Protein AF-A0A1B6HIB5-F1 (afdb_monomer_lite)

Sequence (178 aa):
FRPYIEKRAPQTSRRKHVTWFSQLHQKLKEDVLNLHVNYLWSCRYGLFRDETKRLYTEAKNIYKREIKKAKLEANASYINASSNKCKAAWKVVNAARGTSSPSAQHDISPDEFNNYFIDAVAAIQDEIESSVDASLDLLSNHPLPDVIYKWKLVSSENVLSLINSIKKEQCKDIYDIS

Secondary structure (DSSP, 8-state):
-------PPP------------HHHHHHHHHHHHHHHHHHHHHHHTSSHHHHHHHHHHHHHHHHHHHHHHHHHHHHHHHHH-SSHHHHHHHHHHHHHT--------SS-HHHHHHHHHHHHHHHHHHS----S-HHHHHHTS--------PPPPPHHHHHHHHHHS-------TT---

Radius of gyration: 39.5 Å; chains: 1; bounding box: 73×67×102 Å

pLDDT: mean 81.56, std 16.26, range [34.25, 97.62]

Organism: NCBI:txid320908

Foldseek 3Di:
DDDDDPPPDPPPDPDDDQPLDDPVLVVLVVQLVVLVVVLVVCVVVVHCNVVSVVSSVVSVVVSVVSSVVSVVVSLVVQLVPDPHNVVSVVVVVCVVVPPPPPPPPDPADPVNVVVVVVVVVVVVVVVDDDPDPDPVVVVVPDPDPPDPDDDDDQDPVNVVVVVVVDDPDPDQDPVRDD

Structure (mmCIF, N/CA/C/O backbone):
data_AF-A0A1B6HIB5-F1
#
_entry.id   AF-A0A1B6HIB5-F1
#
loop_
_atom_site.group_PDB
_atom_site.id
_atom_site.type_symbol
_atom_site.label_atom_id
_atom_site.label_alt_id
_atom_site.label_comp_id
_atom_site.label_asym_id
_atom_site.label_entity_id
_atom_site.label_seq_id
_atom_site.pdbx_PDB_ins_code
_atom_site.Cartn_x
_atom_site.Cartn_y
_atom_site.Cartn_z
_atom_site.occupancy
_atom_site.B_iso_or_equiv
_atom_site.auth_seq_id
_atom_site.auth_comp_id
_atom_site.auth_asym_id
_atom_site.auth_atom_id
_atom_site.pdbx_PDB_model_num
ATOM 1 N N . PHE A 1 1 ? -50.811 25.285 16.194 1.00 41.72 1 PHE A N 1
ATOM 2 C CA . PHE A 1 1 ? -50.045 25.754 15.023 1.00 41.72 1 PHE A CA 1
ATOM 3 C C . PHE A 1 1 ? -48.549 25.613 15.295 1.00 41.72 1 PHE A C 1
ATOM 5 O O . PHE A 1 1 ? -47.983 26.450 15.983 1.00 41.72 1 PHE A O 1
ATOM 12 N N . ARG A 1 2 ? -47.910 24.528 14.832 1.00 39.16 2 ARG A N 1
ATOM 13 C CA . ARG A 1 2 ? -46.440 24.422 14.771 1.00 39.16 2 ARG A CA 1
ATOM 14 C C . ARG A 1 2 ? -46.032 24.629 13.310 1.00 39.16 2 ARG A C 1
ATOM 16 O O . ARG A 1 2 ? -46.604 23.942 12.466 1.00 39.16 2 ARG A O 1
ATOM 23 N N . PRO A 1 3 ? -45.119 25.557 12.989 1.00 42.66 3 PRO A N 1
ATOM 24 C CA . PRO A 1 3 ? -44.727 25.782 11.609 1.00 42.66 3 PRO A CA 1
ATOM 25 C C . PRO A 1 3 ? -43.893 24.602 11.098 1.00 42.66 3 PRO A C 1
ATOM 27 O O . PRO A 1 3 ? -43.075 24.025 11.817 1.00 42.66 3 PRO A O 1
ATOM 30 N N . TYR A 1 4 ? -44.151 24.239 9.847 1.00 34.25 4 TYR A N 1
ATOM 31 C CA . TYR A 1 4 ? -43.475 23.182 9.109 1.00 34.25 4 TYR A CA 1
ATOM 32 C C . TYR A 1 4 ? -42.030 23.625 8.827 1.00 34.25 4 TYR A C 1
ATOM 34 O O . TYR A 1 4 ? -41.809 24.592 8.102 1.00 34.25 4 TYR A O 1
ATOM 42 N N . ILE A 1 5 ? -41.039 22.961 9.430 1.00 50.00 5 ILE A N 1
ATOM 43 C CA . ILE A 1 5 ? -39.625 23.204 9.114 1.00 50.00 5 ILE A CA 1
ATOM 44 C C . ILE A 1 5 ? -39.286 22.390 7.870 1.00 50.00 5 ILE A C 1
ATOM 46 O O . ILE A 1 5 ? -39.173 21.163 7.912 1.00 50.00 5 ILE A O 1
ATOM 50 N N . GLU A 1 6 ? -39.125 23.094 6.758 1.00 42.44 6 GLU A N 1
ATOM 51 C CA . GLU A 1 6 ? -38.686 22.547 5.483 1.00 42.44 6 GLU A CA 1
ATOM 52 C C . GLU A 1 6 ? -37.246 22.018 5.625 1.00 42.44 6 GLU A C 1
ATOM 54 O O . GLU A 1 6 ? -36.270 22.769 5.710 1.00 42.44 6 GLU A O 1
ATOM 59 N N . LYS A 1 7 ? -37.096 20.691 5.714 1.00 46.09 7 LYS A N 1
ATOM 60 C CA . LYS A 1 7 ? -35.784 20.037 5.728 1.00 46.09 7 LYS A CA 1
ATOM 61 C C . LYS A 1 7 ? -35.168 20.174 4.336 1.00 46.09 7 LYS A C 1
ATOM 63 O O . LYS A 1 7 ? -35.467 19.383 3.446 1.00 46.09 7 LYS A O 1
ATOM 68 N N . ARG A 1 8 ? -34.292 21.166 4.143 1.00 42.06 8 ARG A N 1
ATOM 69 C CA . ARG A 1 8 ? -33.456 21.252 2.936 1.00 42.06 8 ARG A CA 1
ATOM 70 C C . ARG A 1 8 ? -32.643 19.965 2.804 1.00 42.06 8 ARG A C 1
ATOM 72 O O . ARG A 1 8 ? -31.827 19.649 3.670 1.00 42.06 8 ARG A O 1
ATOM 79 N N . ALA A 1 9 ? -32.875 19.233 1.718 1.00 42.06 9 ALA A N 1
ATOM 80 C CA . ALA A 1 9 ? -32.076 18.074 1.357 1.00 42.06 9 ALA A CA 1
ATOM 81 C C . ALA A 1 9 ? -30.596 18.488 1.232 1.00 42.06 9 ALA A C 1
ATOM 83 O O . ALA A 1 9 ? -30.304 19.539 0.648 1.00 42.06 9 ALA A O 1
ATOM 84 N N . PRO A 1 10 ? -29.644 17.704 1.767 1.00 41.69 10 PRO A N 1
ATOM 85 C CA . PRO A 1 10 ? -28.235 18.001 1.586 1.00 41.69 10 PRO A CA 1
ATOM 86 C C . PRO A 1 10 ? -27.901 17.901 0.096 1.00 41.69 10 PRO A C 1
ATOM 88 O O . PRO A 1 10 ? -27.997 16.834 -0.503 1.00 41.69 10 PRO A O 1
ATOM 91 N N . GLN A 1 11 ? -27.499 19.028 -0.493 1.00 40.22 11 GLN A N 1
ATOM 92 C CA . GLN A 1 11 ? -26.919 19.100 -1.830 1.00 40.22 11 GLN A CA 1
ATOM 93 C C . GLN A 1 11 ? -25.697 18.173 -1.881 1.00 40.22 11 GLN A C 1
ATOM 95 O O . GLN A 1 11 ? -24.605 18.518 -1.420 1.00 40.22 11 GLN A O 1
ATOM 100 N N . THR A 1 12 ? -25.870 16.958 -2.401 1.00 38.28 12 THR A N 1
ATOM 101 C CA . THR A 1 12 ? -24.767 16.024 -2.617 1.00 38.28 12 THR A CA 1
ATOM 102 C C . THR A 1 12 ? -23.962 16.508 -3.814 1.00 38.28 12 THR A C 1
ATOM 104 O O . THR A 1 12 ? -24.184 16.093 -4.950 1.00 38.28 12 THR A O 1
ATOM 107 N N . SER A 1 13 ? -23.012 17.406 -3.553 1.00 43.66 13 SER A N 1
ATOM 108 C CA . SER A 1 13 ? -21.925 17.719 -4.477 1.00 43.66 13 SER A CA 1
ATOM 109 C C . SER A 1 13 ? -21.273 16.404 -4.918 1.00 43.66 13 SER A C 1
ATOM 111 O O . SER A 1 13 ? -20.685 15.681 -4.103 1.00 43.66 13 SER A O 1
ATOM 113 N N . ARG A 1 14 ? -21.433 16.054 -6.203 1.00 44.91 14 ARG A N 1
ATOM 114 C CA . ARG A 1 14 ? -20.742 14.919 -6.824 1.00 44.91 14 ARG A CA 1
ATOM 115 C C . ARG A 1 14 ? -19.246 15.159 -6.647 1.00 44.91 14 ARG A C 1
ATOM 117 O O . ARG A 1 14 ? -18.687 16.097 -7.214 1.00 44.91 14 ARG A O 1
ATOM 124 N N . ARG A 1 15 ? -18.606 14.343 -5.806 1.00 50.31 15 ARG A N 1
ATOM 125 C CA . ARG A 1 15 ? -17.180 14.474 -5.493 1.00 50.31 15 ARG A CA 1
ATOM 126 C C . ARG A 1 15 ? -16.388 14.326 -6.787 1.00 50.31 15 ARG A C 1
ATOM 128 O O . ARG A 1 15 ? -16.404 13.258 -7.393 1.00 50.31 15 ARG A O 1
ATOM 135 N N . LYS A 1 16 ? -15.699 15.392 -7.197 1.00 55.19 16 LYS A N 1
ATOM 136 C CA . LYS A 1 16 ? -14.716 15.339 -8.281 1.00 55.19 16 LYS A CA 1
ATOM 137 C C . LYS A 1 16 ? -13.675 14.291 -7.893 1.00 55.19 16 LYS A C 1
ATOM 139 O O . LYS A 1 16 ? -13.028 14.421 -6.854 1.00 55.19 16 LYS A O 1
ATOM 144 N N . HIS A 1 17 ? -13.581 13.220 -8.672 1.00 56.22 17 HIS A N 1
ATOM 145 C CA . HIS A 1 17 ? -12.578 12.189 -8.454 1.00 56.22 17 HIS A CA 1
ATOM 146 C C . HIS A 1 17 ? -11.203 12.832 -8.666 1.00 56.22 17 HIS A C 1
ATOM 148 O O . HIS A 1 17 ? -10.939 13.371 -9.738 1.00 56.22 17 HIS A O 1
ATOM 154 N N . VAL A 1 18 ? -10.351 12.845 -7.639 1.00 61.81 18 VAL A N 1
ATOM 155 C CA . VAL A 1 18 ? -9.007 13.427 -7.745 1.00 61.81 18 VAL A CA 1
ATOM 156 C C . VAL A 1 18 ? -8.186 12.525 -8.664 1.00 61.81 18 VAL A C 1
ATOM 158 O O . VAL A 1 18 ? -7.845 11.394 -8.314 1.00 61.81 18 VAL A O 1
ATOM 161 N N . THR A 1 19 ? -7.918 12.994 -9.879 1.00 74.69 19 THR A N 1
ATOM 162 C CA . THR A 1 19 ? -7.122 12.274 -10.874 1.00 74.69 19 THR A CA 1
ATOM 163 C C . THR A 1 19 ? -5.641 12.529 -10.611 1.00 74.69 19 THR A C 1
ATOM 165 O O . THR A 1 19 ? -5.098 13.554 -11.003 1.00 74.69 19 THR A O 1
ATOM 168 N N . TRP A 1 20 ? -4.989 11.589 -9.926 1.00 86.44 20 TRP A N 1
ATOM 169 C CA . TRP A 1 20 ? -3.539 11.597 -9.681 1.00 86.44 20 TRP A CA 1
ATOM 170 C C . TRP A 1 20 ? -2.717 11.225 -10.930 1.00 86.44 20 TRP A C 1
ATOM 172 O O . TRP A 1 20 ? -1.510 11.447 -10.973 1.00 86.44 20 TRP A O 1
ATOM 182 N N . PHE A 1 21 ? -3.356 10.635 -11.945 1.00 89.06 21 PHE A N 1
ATOM 183 C CA . PHE A 1 21 ? -2.713 10.205 -13.183 1.00 89.06 21 PHE A CA 1
ATOM 184 C C . PHE A 1 21 ? -2.670 11.358 -14.191 1.00 89.06 21 PHE A C 1
ATOM 186 O O . PHE A 1 21 ? -3.699 11.946 -14.513 1.00 89.06 21 PHE A O 1
ATOM 193 N N . SER A 1 22 ? -1.476 11.677 -14.686 1.00 90.62 22 SER A N 1
ATOM 194 C CA . SER A 1 22 ? -1.215 12.831 -15.558 1.00 90.62 22 SER A CA 1
ATOM 195 C C . SER A 1 22 ? -0.469 12.419 -16.828 1.00 90.62 22 SER A C 1
ATOM 197 O O . SER A 1 22 ? 0.013 11.290 -16.933 1.00 90.62 22 SER A O 1
ATOM 199 N N . GLN A 1 23 ? -0.319 13.350 -17.775 1.00 90.56 23 GLN A N 1
ATOM 200 C CA . GLN A 1 23 ? 0.392 13.118 -19.038 1.00 90.56 23 GLN A CA 1
ATOM 201 C C . GLN A 1 23 ? 1.855 12.675 -18.838 1.00 90.56 23 GLN A C 1
ATOM 203 O O . GLN A 1 23 ? 2.359 11.860 -19.606 1.00 90.56 23 GLN A O 1
ATOM 208 N N . LEU A 1 24 ? 2.519 13.131 -17.769 1.00 91.75 24 LEU A N 1
ATOM 209 C CA . LEU A 1 24 ? 3.855 12.656 -17.392 1.00 91.75 24 LEU A CA 1
ATOM 210 C C . LEU A 1 24 ? 3.858 11.143 -17.123 1.00 91.75 24 LEU A C 1
ATOM 212 O O . LEU A 1 24 ? 4.707 10.412 -17.624 1.00 91.75 24 LEU A O 1
ATOM 216 N N . HIS A 1 25 ? 2.886 10.665 -16.346 1.00 93.00 25 HIS A N 1
ATOM 217 C CA . HIS A 1 25 ? 2.761 9.251 -15.994 1.00 93.00 25 HIS A CA 1
ATOM 218 C C . HIS A 1 25 ? 2.426 8.384 -17.207 1.00 93.00 25 HIS A C 1
ATOM 220 O O . HIS A 1 25 ? 2.895 7.251 -17.296 1.00 93.00 25 HIS A O 1
ATOM 226 N N . GLN A 1 26 ? 1.628 8.920 -18.132 1.00 92.94 26 GLN A N 1
ATOM 227 C CA . GLN A 1 26 ? 1.331 8.289 -19.414 1.00 92.94 26 GLN A CA 1
ATOM 228 C C . GLN A 1 26 ? 2.615 8.098 -20.233 1.00 92.94 26 GLN A C 1
ATOM 230 O O . GLN A 1 26 ? 2.915 6.976 -20.631 1.00 92.94 26 GLN A O 1
ATOM 235 N N . LYS A 1 27 ? 3.422 9.154 -20.380 1.00 94.81 27 LYS A N 1
ATOM 236 C CA . LYS A 1 27 ? 4.700 9.094 -21.099 1.00 94.81 27 LYS A CA 1
ATOM 237 C C . LYS A 1 27 ? 5.673 8.091 -20.472 1.00 94.81 27 LYS A C 1
ATOM 239 O O . LYS A 1 27 ? 6.202 7.231 -21.161 1.00 94.81 27 LYS A O 1
ATOM 244 N N . LEU A 1 28 ? 5.834 8.119 -19.147 1.00 94.69 28 LEU A N 1
ATOM 245 C CA . LEU A 1 28 ? 6.690 7.155 -18.441 1.00 94.69 28 LEU A CA 1
ATOM 246 C C . LEU A 1 28 ? 6.216 5.706 -18.623 1.00 94.69 28 LEU A C 1
ATOM 248 O O . LEU A 1 28 ? 7.032 4.790 -18.697 1.00 94.69 28 LEU A O 1
ATOM 252 N N . LYS A 1 29 ? 4.899 5.479 -18.686 1.00 95.69 29 LYS A N 1
ATOM 253 C CA . LYS A 1 29 ? 4.339 4.154 -18.970 1.00 95.69 29 LYS A CA 1
ATOM 254 C C . LYS A 1 29 ? 4.707 3.700 -20.384 1.00 95.69 29 LYS A C 1
ATOM 256 O 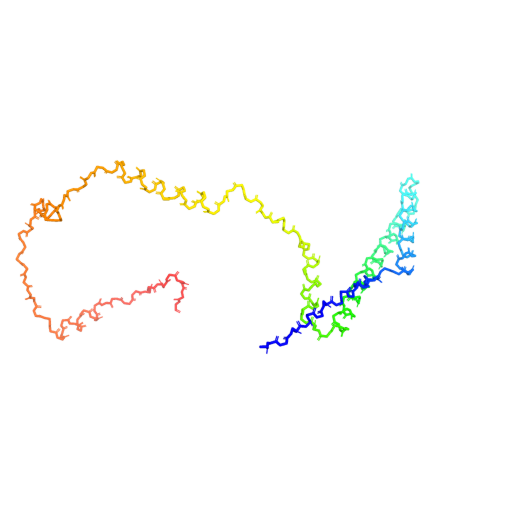O . LYS A 1 29 ? 5.089 2.546 -20.556 1.00 95.69 29 LYS A O 1
ATOM 261 N N . GLU A 1 30 ? 4.597 4.587 -21.368 1.00 96.88 30 GLU A N 1
ATOM 262 C CA . GLU A 1 30 ? 4.981 4.318 -22.759 1.00 96.88 30 GLU A CA 1
ATOM 263 C C . GLU A 1 30 ? 6.479 4.008 -22.874 1.00 96.88 30 GLU A C 1
ATOM 265 O O . GLU A 1 30 ? 6.842 2.991 -23.461 1.00 96.88 30 GLU A O 1
ATOM 270 N N . ASP A 1 31 ? 7.341 4.785 -22.214 1.00 95.50 31 ASP A N 1
ATOM 271 C CA . ASP A 1 31 ? 8.791 4.548 -22.183 1.00 95.50 31 ASP A CA 1
ATOM 272 C C . ASP A 1 31 ? 9.134 3.166 -21.599 1.00 95.50 31 ASP A C 1
ATOM 274 O O . ASP A 1 31 ? 9.942 2.421 -22.158 1.00 95.50 31 ASP A O 1
ATOM 278 N N . VAL A 1 32 ? 8.474 2.774 -20.502 1.00 97.62 32 VAL A N 1
ATOM 279 C CA . VAL A 1 32 ? 8.646 1.443 -19.895 1.00 97.62 32 VAL A CA 1
ATOM 280 C C . VAL A 1 32 ? 8.219 0.328 -20.850 1.00 97.62 32 VAL A C 1
ATOM 282 O O . VAL A 1 32 ? 8.901 -0.696 -20.922 1.00 97.62 32 VAL A O 1
ATOM 285 N N . LEU A 1 33 ? 7.111 0.504 -21.574 1.00 96.88 33 LEU A N 1
ATOM 286 C CA . LEU A 1 33 ? 6.635 -0.479 -22.549 1.00 96.88 33 LEU A CA 1
ATOM 287 C C . LEU A 1 33 ? 7.608 -0.608 -23.726 1.00 96.88 33 LEU A C 1
ATOM 289 O O . LEU A 1 33 ? 7.975 -1.724 -24.086 1.00 96.88 33 LEU A O 1
ATOM 293 N N . ASN A 1 34 ? 8.091 0.512 -24.260 1.00 96.50 34 ASN A N 1
ATOM 294 C CA . ASN A 1 34 ? 9.054 0.528 -25.361 1.00 96.50 34 ASN A CA 1
ATOM 295 C C . ASN A 1 34 ? 10.373 -0.153 -24.970 1.00 96.50 34 ASN A C 1
ATOM 297 O O . ASN A 1 34 ? 10.884 -1.005 -25.697 1.00 96.50 34 ASN A O 1
ATOM 301 N N . LEU A 1 35 ? 10.902 0.148 -23.782 1.00 95.75 35 LEU A N 1
ATOM 302 C CA . LEU A 1 35 ? 12.117 -0.495 -23.277 1.00 95.75 35 LEU A CA 1
ATOM 303 C C . LEU A 1 35 ? 11.908 -1.979 -22.961 1.00 95.75 35 LEU A C 1
ATOM 305 O O . LEU A 1 35 ? 12.826 -2.777 -23.144 1.00 95.75 35 LEU A O 1
ATOM 309 N N . HIS A 1 36 ? 10.707 -2.370 -22.527 1.00 96.81 36 HIS A N 1
ATOM 310 C CA . HIS A 1 36 ? 10.373 -3.778 -22.346 1.00 96.81 36 HIS A CA 1
ATOM 311 C C . HIS A 1 36 ? 10.398 -4.532 -23.677 1.00 96.81 36 HIS A C 1
ATOM 313 O O . HIS A 1 36 ? 10.991 -5.606 -23.747 1.00 96.81 36 HIS A O 1
ATOM 319 N N . VAL A 1 37 ? 9.822 -3.949 -24.733 1.00 96.25 37 VAL A N 1
ATOM 320 C CA . VAL A 1 37 ? 9.895 -4.504 -26.088 1.00 96.25 37 VAL A CA 1
ATOM 321 C C . VAL A 1 37 ? 11.358 -4.651 -26.501 1.00 96.25 37 VAL A C 1
ATOM 323 O O . VAL A 1 37 ? 11.775 -5.762 -26.814 1.00 96.25 37 VAL A O 1
ATOM 326 N N . ASN A 1 38 ? 12.174 -3.601 -26.392 1.00 93.50 38 ASN A N 1
ATOM 327 C CA . ASN A 1 38 ? 13.600 -3.667 -26.735 1.00 93.50 38 ASN A CA 1
ATOM 328 C C . ASN A 1 38 ? 14.355 -4.765 -25.966 1.00 93.50 38 ASN A C 1
ATOM 330 O O . ASN A 1 38 ? 15.196 -5.452 -26.541 1.00 93.50 38 ASN A O 1
ATOM 334 N N . TYR A 1 39 ? 14.027 -4.975 -24.689 1.00 95.69 39 TYR A N 1
ATOM 335 C CA . TYR A 1 39 ? 14.578 -6.067 -23.886 1.00 95.69 39 TYR A CA 1
ATOM 336 C C . TYR A 1 39 ? 14.125 -7.464 -24.359 1.00 95.69 39 TYR A C 1
ATOM 338 O O . TYR A 1 39 ? 14.892 -8.426 -24.316 1.00 95.69 39 TYR A O 1
ATOM 346 N N . LEU A 1 40 ? 12.889 -7.615 -24.835 1.00 95.12 40 LEU A N 1
ATOM 347 C CA . LEU A 1 40 ? 12.439 -8.877 -25.431 1.00 95.12 40 LEU A CA 1
ATOM 348 C C . LEU A 1 40 ? 13.162 -9.155 -26.755 1.00 95.12 40 LEU A C 1
ATOM 350 O O . LEU A 1 40 ? 13.592 -10.286 -26.990 1.00 95.12 40 LEU A O 1
ATOM 354 N N . TRP A 1 41 ? 13.354 -8.127 -27.587 1.00 95.50 41 TRP A N 1
ATOM 355 C CA . TRP A 1 41 ? 14.147 -8.231 -28.814 1.00 95.50 41 TRP A CA 1
ATOM 356 C C . TRP A 1 41 ? 15.601 -8.604 -28.496 1.00 95.50 41 TRP A C 1
ATOM 358 O O . TRP A 1 41 ? 16.116 -9.571 -29.052 1.00 95.50 41 TRP A O 1
ATOM 368 N N . SER A 1 42 ? 16.244 -7.938 -27.538 1.00 93.75 42 SER A N 1
ATOM 369 C CA . SER A 1 42 ? 17.621 -8.258 -27.134 1.00 93.75 42 SER A CA 1
ATOM 370 C C . SER A 1 42 ? 17.777 -9.702 -26.645 1.00 93.75 42 SER A C 1
ATOM 372 O O . SER A 1 42 ? 18.751 -10.371 -26.991 1.00 93.75 42 SER A O 1
ATOM 374 N N . CYS A 1 43 ? 16.789 -10.228 -25.911 1.00 92.56 43 CYS A N 1
ATOM 375 C CA . CYS A 1 43 ? 16.763 -11.628 -25.489 1.00 92.56 43 CYS A CA 1
ATOM 376 C C . CYS A 1 43 ? 16.606 -12.594 -26.668 1.00 92.56 43 CYS A C 1
ATOM 378 O O . CYS A 1 43 ? 17.234 -13.649 -26.667 1.00 92.56 43 CYS A O 1
ATOM 380 N N . ARG A 1 44 ? 15.788 -12.244 -27.666 1.00 93.94 44 ARG A N 1
ATOM 381 C CA . ARG A 1 44 ? 15.540 -13.090 -28.840 1.00 93.94 44 ARG A CA 1
ATOM 382 C C . ARG A 1 44 ? 16.763 -13.213 -29.748 1.00 93.94 44 ARG A C 1
ATOM 384 O O . ARG A 1 44 ? 17.008 -14.293 -30.271 1.00 93.94 44 ARG A O 1
ATOM 391 N N . TYR A 1 45 ? 17.505 -12.124 -29.937 1.00 92.62 45 TYR A N 1
ATOM 392 C CA . TYR A 1 45 ? 18.661 -12.081 -30.842 1.00 92.62 45 TYR A CA 1
ATOM 393 C C . TYR A 1 45 ? 20.010 -12.242 -30.125 1.00 92.62 45 TYR A C 1
ATOM 395 O O . TYR A 1 45 ? 21.041 -12.302 -30.784 1.00 92.62 45 TYR A O 1
ATOM 403 N N . GLY A 1 46 ? 20.024 -12.320 -28.789 1.00 88.62 46 GLY A N 1
ATOM 404 C CA . GLY A 1 46 ? 21.245 -12.508 -27.998 1.00 88.62 46 GLY A CA 1
ATOM 405 C C . GLY A 1 46 ? 22.180 -11.291 -27.964 1.00 88.62 46 GLY A C 1
ATOM 406 O O . GLY A 1 46 ? 23.351 -11.434 -27.627 1.00 88.62 46 GLY A O 1
ATOM 407 N N . LEU A 1 47 ? 21.685 -10.095 -28.297 1.00 88.31 47 LEU A N 1
ATOM 408 C CA . LEU A 1 47 ? 22.480 -8.868 -28.437 1.00 88.31 47 LEU A CA 1
ATOM 409 C C . LEU A 1 47 ? 22.119 -7.859 -27.349 1.00 88.31 47 LEU A C 1
ATOM 411 O O . LEU A 1 47 ? 20.942 -7.603 -27.142 1.00 88.31 47 LEU A O 1
ATOM 415 N N . PHE A 1 48 ? 23.105 -7.237 -26.690 1.00 86.88 48 PHE A N 1
ATOM 416 C CA . PHE A 1 48 ? 22.896 -6.139 -25.721 1.00 86.88 48 PHE A CA 1
ATOM 417 C C . PHE A 1 48 ? 21.868 -6.442 -24.606 1.00 86.88 48 PHE A C 1
ATOM 419 O O . PHE A 1 48 ? 21.161 -5.554 -24.116 1.00 86.88 48 PHE A O 1
ATOM 426 N N . ARG A 1 49 ? 21.769 -7.713 -24.193 1.00 88.94 49 ARG A N 1
ATOM 427 C CA . ARG A 1 49 ? 20.777 -8.194 -23.219 1.00 88.94 49 ARG A CA 1
ATOM 428 C C . ARG A 1 49 ? 20.878 -7.487 -21.871 1.00 88.94 49 ARG A C 1
ATOM 430 O O . ARG A 1 49 ? 19.861 -7.053 -21.336 1.00 88.94 49 ARG A O 1
ATOM 437 N N . ASP A 1 50 ? 22.083 -7.376 -21.321 1.00 92.88 50 ASP A N 1
ATOM 438 C CA . ASP A 1 50 ? 22.263 -6.823 -19.976 1.00 92.88 50 ASP A CA 1
ATOM 439 C C . ASP A 1 50 ? 22.009 -5.314 -19.945 1.00 92.88 50 ASP A C 1
ATOM 441 O O . ASP A 1 50 ? 21.348 -4.821 -19.031 1.00 92.88 50 ASP A O 1
ATOM 445 N N . GLU A 1 51 ? 22.417 -4.596 -20.992 1.00 94.44 51 GLU A N 1
ATOM 446 C CA . GLU A 1 51 ? 22.195 -3.154 -21.099 1.00 94.44 51 GLU A CA 1
ATOM 447 C C . GLU A 1 51 ? 20.708 -2.814 -21.270 1.00 94.44 51 GLU A C 1
ATOM 449 O O . GLU A 1 51 ? 20.149 -2.012 -20.523 1.00 94.44 51 GLU A O 1
ATOM 454 N N . THR A 1 52 ? 20.014 -3.494 -22.185 1.00 93.94 52 THR A N 1
ATOM 455 C CA . THR A 1 52 ? 18.564 -3.303 -22.371 1.00 93.94 52 THR A CA 1
ATOM 456 C C . THR A 1 52 ? 17.760 -3.699 -21.130 1.00 93.94 52 THR A C 1
ATOM 458 O O . THR A 1 52 ? 16.793 -3.019 -20.778 1.00 93.94 52 THR A O 1
ATOM 461 N N . LYS A 1 53 ? 18.181 -4.748 -20.406 1.00 95.69 53 LYS A N 1
ATOM 462 C CA . LYS A 1 53 ? 17.589 -5.129 -19.115 1.00 95.69 53 LYS A CA 1
ATOM 463 C C . LYS A 1 53 ? 17.779 -4.041 -18.061 1.00 95.69 53 LYS A C 1
ATOM 465 O O . LYS A 1 53 ? 16.836 -3.752 -17.317 1.00 95.69 53 LYS A O 1
ATOM 470 N N . ARG A 1 54 ? 18.980 -3.458 -17.981 1.00 96.88 54 ARG A N 1
ATOM 471 C CA . ARG A 1 54 ? 19.318 -2.366 -17.058 1.00 96.88 54 ARG A CA 1
ATOM 472 C C . ARG A 1 54 ? 18.423 -1.156 -17.311 1.00 96.88 54 ARG A C 1
ATOM 474 O O . ARG A 1 54 ? 17.720 -0.742 -16.391 1.00 96.88 54 ARG A O 1
ATOM 481 N N . LEU A 1 55 ? 18.352 -0.692 -18.560 1.00 96.31 55 LEU A N 1
ATOM 482 C CA . LEU A 1 55 ? 17.527 0.450 -18.970 1.00 96.31 55 LEU A CA 1
ATOM 483 C C . LEU A 1 55 ? 16.034 0.228 -18.685 1.00 96.31 55 LEU A C 1
ATOM 485 O O . LEU A 1 55 ? 15.379 1.084 -18.090 1.00 96.31 55 LEU A O 1
ATOM 489 N N . TYR A 1 56 ? 15.487 -0.943 -19.034 1.00 97.12 56 TYR A N 1
ATOM 490 C CA . TYR A 1 56 ? 14.097 -1.285 -18.709 1.00 97.12 56 TYR A CA 1
ATOM 491 C C . TYR A 1 56 ? 13.841 -1.282 -17.195 1.00 97.12 56 TYR A C 1
ATOM 493 O O . TYR A 1 56 ? 12.832 -0.748 -16.727 1.00 97.12 56 TYR A O 1
ATOM 501 N N . THR A 1 57 ? 14.748 -1.874 -16.416 1.00 97.12 57 THR A N 1
ATOM 502 C CA . THR A 1 57 ? 14.610 -1.951 -14.956 1.00 97.12 57 THR A CA 1
ATOM 503 C C . THR A 1 57 ? 14.647 -0.561 -14.326 1.00 97.12 57 THR A C 1
ATOM 505 O O . THR A 1 57 ? 13.826 -0.258 -13.460 1.00 97.12 57 THR A O 1
ATOM 508 N N . GLU A 1 58 ? 15.552 0.298 -14.790 1.00 97.62 58 GLU A N 1
ATOM 509 C CA . GLU A 1 58 ? 15.660 1.687 -14.356 1.00 97.62 58 GLU A CA 1
ATOM 510 C C . GLU A 1 58 ? 14.382 2.475 -14.666 1.00 97.62 58 GLU A C 1
ATOM 512 O O . GLU A 1 58 ? 13.758 3.015 -13.748 1.00 97.62 58 GLU A O 1
ATOM 517 N N . ALA A 1 59 ? 13.917 2.454 -15.917 1.00 97.06 59 ALA A N 1
ATOM 518 C CA . ALA A 1 59 ? 12.686 3.132 -16.319 1.00 97.06 59 ALA A CA 1
ATOM 519 C C . ALA A 1 59 ? 11.469 2.633 -15.523 1.00 97.06 59 ALA A C 1
ATOM 521 O O . ALA A 1 59 ? 10.648 3.424 -15.052 1.00 97.06 59 ALA A O 1
ATOM 522 N N . LYS A 1 60 ? 11.374 1.319 -15.287 1.00 97.44 60 LYS A N 1
ATOM 523 C CA . LYS A 1 60 ? 10.310 0.718 -14.471 1.00 97.44 60 LYS A CA 1
ATOM 524 C C . LYS A 1 60 ? 10.351 1.209 -13.027 1.00 97.44 60 LYS A C 1
ATOM 526 O O . LYS A 1 60 ? 9.296 1.439 -12.429 1.00 97.44 60 LYS A O 1
ATOM 531 N N . ASN A 1 61 ? 11.541 1.359 -12.453 1.00 97.50 61 ASN A N 1
ATOM 532 C CA . ASN A 1 61 ? 11.713 1.869 -11.097 1.00 97.50 61 ASN A CA 1
ATOM 533 C C . ASN A 1 61 ? 11.332 3.349 -11.004 1.00 97.50 61 ASN A C 1
ATOM 535 O O . ASN A 1 61 ? 10.609 3.724 -10.078 1.00 97.50 61 ASN A O 1
ATOM 539 N N . ILE A 1 62 ? 11.739 4.160 -11.985 1.00 97.19 62 ILE A N 1
ATOM 540 C CA . ILE A 1 62 ? 11.344 5.570 -12.097 1.00 97.19 62 ILE A CA 1
ATOM 541 C C . ILE A 1 62 ? 9.821 5.679 -12.188 1.00 97.19 62 ILE A C 1
ATOM 543 O O . ILE A 1 62 ? 9.210 6.349 -11.358 1.00 97.19 62 ILE A O 1
ATOM 547 N N . TYR A 1 63 ? 9.188 4.949 -13.109 1.00 97.19 63 TYR A N 1
ATOM 548 C CA . TYR A 1 63 ? 7.733 4.947 -13.260 1.00 97.19 63 TYR A CA 1
ATOM 549 C C . TYR A 1 63 ? 7.017 4.580 -11.954 1.00 97.19 63 TYR A C 1
ATOM 551 O O . TYR A 1 63 ? 6.129 5.300 -11.498 1.00 97.19 63 TYR A O 1
ATOM 559 N N . LYS A 1 64 ? 7.434 3.493 -11.291 1.00 96.75 64 LYS A N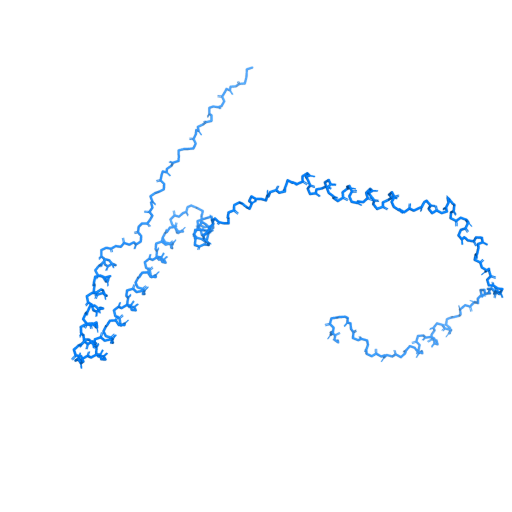 1
ATOM 560 C CA . LYS A 1 64 ? 6.857 3.085 -10.000 1.00 96.75 64 LYS A CA 1
ATOM 561 C C . LYS A 1 64 ? 7.007 4.165 -8.929 1.00 96.75 64 LYS A C 1
ATOM 563 O O . LYS A 1 64 ? 6.079 4.357 -8.142 1.00 96.75 64 LYS A O 1
ATOM 568 N N . ARG A 1 65 ? 8.160 4.836 -8.871 1.00 97.38 65 ARG A N 1
ATOM 569 C CA . ARG A 1 65 ? 8.424 5.920 -7.918 1.00 97.38 65 ARG A CA 1
ATOM 570 C C . ARG A 1 65 ? 7.503 7.110 -8.171 1.00 97.38 65 ARG A C 1
ATOM 572 O O . ARG A 1 65 ? 6.855 7.556 -7.228 1.00 97.38 65 ARG A O 1
ATOM 579 N N . GLU A 1 66 ? 7.383 7.561 -9.416 1.00 96.12 66 GLU A N 1
ATOM 580 C CA . GLU A 1 66 ? 6.527 8.703 -9.761 1.00 96.12 66 GLU A CA 1
ATOM 581 C C . GLU A 1 66 ? 5.046 8.406 -9.503 1.00 96.12 66 GLU A C 1
ATOM 583 O O . GLU A 1 66 ? 4.355 9.212 -8.889 1.00 96.12 66 GLU A O 1
ATOM 588 N N . ILE A 1 67 ? 4.568 7.199 -9.827 1.00 95.25 67 ILE A N 1
ATOM 589 C CA . ILE A 1 67 ? 3.193 6.781 -9.505 1.00 95.25 67 ILE A CA 1
ATOM 590 C C . ILE A 1 67 ? 2.935 6.816 -7.994 1.00 95.25 67 ILE A C 1
ATOM 592 O O . ILE A 1 67 ? 1.876 7.268 -7.552 1.00 95.25 67 ILE A O 1
ATOM 596 N N . LYS A 1 68 ? 3.883 6.331 -7.181 1.00 94.94 68 LYS A N 1
ATOM 597 C CA . LYS A 1 68 ? 3.765 6.392 -5.716 1.00 94.94 68 LYS A CA 1
ATOM 598 C C . LYS A 1 68 ? 3.720 7.838 -5.229 1.00 94.94 68 LYS A C 1
ATOM 600 O O . LYS A 1 68 ? 2.858 8.164 -4.415 1.00 94.94 68 LYS A O 1
ATOM 605 N N . LYS A 1 69 ? 4.609 8.689 -5.745 1.00 95.69 69 LYS A N 1
ATOM 606 C CA . LYS A 1 69 ? 4.685 10.110 -5.399 1.00 95.69 69 LYS A CA 1
ATOM 607 C C . LYS A 1 69 ? 3.382 10.836 -5.735 1.00 95.69 69 LYS A C 1
ATOM 609 O O . LYS A 1 69 ? 2.811 11.469 -4.857 1.00 95.69 69 LYS A O 1
ATOM 614 N N . ALA A 1 70 ? 2.858 10.660 -6.945 1.00 94.19 70 ALA A N 1
ATOM 615 C CA . ALA A 1 70 ? 1.622 11.306 -7.373 1.00 94.19 70 ALA A CA 1
ATOM 616 C C . ALA A 1 70 ? 0.398 10.854 -6.568 1.00 94.19 70 ALA A C 1
ATOM 618 O O . ALA A 1 70 ? -0.447 11.671 -6.209 1.00 94.19 70 ALA A O 1
ATOM 619 N N . LYS A 1 71 ? 0.305 9.562 -6.224 1.00 92.25 71 LYS A N 1
ATOM 620 C CA . LYS A 1 71 ? -0.753 9.064 -5.328 1.00 92.25 71 LYS A CA 1
ATOM 621 C C . LYS A 1 71 ? -0.651 9.675 -3.932 1.00 92.25 71 LYS A C 1
ATOM 623 O O . LYS A 1 71 ? -1.670 10.059 -3.360 1.00 92.25 71 LYS A O 1
ATOM 628 N N . LEU A 1 72 ? 0.563 9.754 -3.386 1.00 93.62 72 LEU A N 1
ATOM 629 C CA . LEU A 1 72 ? 0.812 10.353 -2.077 1.00 93.62 72 LEU A CA 1
ATOM 630 C C . LEU A 1 72 ? 0.421 11.834 -2.072 1.00 93.62 72 LEU A C 1
ATOM 632 O O . LEU A 1 72 ? -0.315 12.264 -1.189 1.00 93.62 72 LEU A O 1
ATOM 636 N N . GLU A 1 73 ? 0.863 12.583 -3.077 1.00 94.38 73 GLU A N 1
ATOM 637 C CA . GLU A 1 73 ? 0.575 14.007 -3.233 1.00 94.38 73 GLU A CA 1
ATOM 638 C C . GLU A 1 73 ? -0.924 14.268 -3.407 1.00 94.38 73 GLU A C 1
ATOM 640 O O . GLU A 1 73 ? -1.489 15.099 -2.703 1.00 94.38 73 GLU A O 1
ATOM 645 N N . ALA A 1 74 ? -1.609 13.496 -4.254 1.00 92.38 74 ALA A N 1
ATOM 646 C CA . ALA A 1 74 ? -3.055 13.609 -4.424 1.00 92.38 74 ALA A CA 1
ATOM 647 C C . ALA A 1 74 ? -3.824 13.350 -3.118 1.00 92.38 74 ALA A C 1
ATOM 649 O O . ALA A 1 74 ? -4.755 14.090 -2.791 1.00 92.38 74 ALA A O 1
ATOM 650 N N . ASN A 1 75 ? -3.421 12.336 -2.346 1.00 93.19 75 ASN A N 1
ATOM 651 C CA . ASN A 1 75 ? -4.018 12.047 -1.043 1.00 93.19 75 ASN A CA 1
ATOM 652 C C . ASN A 1 75 ? -3.721 13.154 -0.023 1.00 93.19 75 ASN A C 1
ATOM 654 O O . ASN A 1 75 ? -4.620 13.562 0.713 1.00 93.19 75 ASN A O 1
ATOM 658 N N . ALA A 1 76 ? -2.489 13.666 0.010 1.00 94.31 76 ALA A N 1
ATOM 659 C CA . ALA A 1 76 ? -2.095 14.759 0.892 1.00 94.31 76 ALA A CA 1
ATOM 660 C C . ALA A 1 76 ? -2.881 16.040 0.575 1.00 94.31 76 ALA A C 1
ATOM 662 O O . ALA A 1 76 ? -3.465 16.640 1.478 1.00 94.31 76 ALA A O 1
ATOM 663 N N . SER A 1 77 ? -2.984 16.412 -0.703 1.00 94.06 77 SER A N 1
ATOM 664 C CA . SER A 1 77 ? -3.783 17.555 -1.152 1.00 94.06 77 SER A CA 1
ATOM 665 C C . SER A 1 77 ? -5.266 17.376 -0.831 1.00 94.06 77 SER A C 1
ATOM 667 O O . SER A 1 77 ? -5.901 18.314 -0.352 1.00 94.06 77 SER A O 1
ATOM 669 N N . TYR A 1 78 ? -5.819 16.170 -1.003 1.00 93.38 78 TYR A N 1
ATOM 670 C CA . TYR A 1 78 ? -7.197 15.860 -0.611 1.00 93.38 78 TYR A CA 1
ATOM 671 C C . TYR A 1 78 ? -7.443 16.049 0.895 1.00 93.38 78 TYR A C 1
ATOM 673 O O . TYR A 1 78 ? -8.445 16.648 1.290 1.00 93.38 78 TYR A O 1
ATOM 681 N N . ILE A 1 79 ? -6.534 15.558 1.743 1.00 94.38 79 ILE A N 1
ATOM 682 C CA . ILE A 1 79 ? -6.647 15.690 3.202 1.00 94.38 79 ILE A CA 1
ATOM 683 C C . ILE A 1 79 ? -6.510 17.158 3.616 1.00 94.38 79 ILE A C 1
ATOM 685 O O . ILE A 1 79 ? -7.308 17.636 4.421 1.00 94.38 79 ILE A O 1
ATOM 689 N N . ASN A 1 80 ? -5.543 17.879 3.047 1.00 95.12 80 ASN A N 1
ATOM 690 C CA . ASN A 1 80 ? -5.273 19.276 3.380 1.00 95.12 80 ASN A CA 1
ATOM 691 C C . ASN A 1 80 ? -6.393 20.225 2.942 1.00 95.12 80 ASN A C 1
ATOM 693 O O . ASN A 1 80 ? -6.685 21.173 3.666 1.00 95.12 80 ASN A O 1
ATOM 697 N N . ALA A 1 81 ? -7.044 19.950 1.809 1.00 93.62 81 ALA A N 1
ATOM 698 C CA . ALA A 1 81 ? -8.180 20.728 1.318 1.00 93.62 81 ALA A CA 1
ATOM 699 C C . ALA A 1 81 ? -9.505 20.418 2.047 1.00 93.62 81 ALA A C 1
ATOM 701 O O . ALA A 1 81 ? -10.493 21.127 1.859 1.00 93.62 81 ALA A O 1
ATOM 702 N N . SER A 1 82 ? -9.568 19.353 2.856 1.00 93.25 82 SER A N 1
ATOM 703 C CA . SER A 1 82 ? -10.784 18.967 3.579 1.00 93.25 82 SER A CA 1
ATOM 704 C C . SER A 1 82 ? -11.003 19.827 4.823 1.00 93.25 82 SER A C 1
ATOM 706 O O . SER A 1 82 ? -10.095 20.016 5.631 1.00 93.25 82 SER A O 1
ATOM 708 N N . SER A 1 83 ? -12.252 20.240 5.054 1.00 94.75 83 SER A N 1
ATOM 709 C CA . SER A 1 83 ? -12.661 20.904 6.299 1.00 94.75 83 SER A CA 1
ATOM 710 C C . SER A 1 83 ? -12.477 20.013 7.532 1.00 94.75 83 SER A C 1
ATOM 712 O O . SER A 1 83 ? -12.166 20.499 8.613 1.00 94.75 83 SER A O 1
ATOM 714 N N . ASN A 1 84 ? -12.629 18.694 7.371 1.00 95.12 84 ASN A N 1
ATOM 715 C CA . ASN A 1 84 ? -12.346 17.707 8.409 1.00 95.12 84 ASN A CA 1
ATOM 716 C C . ASN A 1 84 ? -11.239 16.759 7.927 1.00 95.12 84 ASN A C 1
ATOM 718 O O . ASN A 1 84 ? -11.491 15.822 7.157 1.00 95.12 84 ASN A O 1
ATOM 722 N N . LYS A 1 85 ? -10.006 17.022 8.375 1.00 95.12 85 LYS A N 1
ATOM 723 C CA . LYS A 1 85 ? -8.797 16.288 7.970 1.00 95.12 85 LYS A CA 1
ATOM 724 C C . LYS A 1 85 ? -8.800 14.842 8.463 1.00 95.12 85 LYS A C 1
ATOM 726 O O . LYS A 1 85 ? -8.494 13.939 7.692 1.00 95.12 85 LYS A O 1
ATOM 731 N N . CYS A 1 86 ? -9.226 14.608 9.706 1.00 94.88 86 CYS A N 1
ATOM 732 C CA . CYS A 1 86 ? -9.295 13.269 10.300 1.00 94.88 86 CYS A CA 1
ATOM 733 C C . CYS A 1 86 ? -10.263 12.360 9.525 1.00 94.88 86 CYS A C 1
ATOM 735 O O . CYS A 1 86 ? -9.900 11.264 9.098 1.00 94.88 86 CYS A O 1
ATOM 737 N N . LYS A 1 87 ? -11.472 12.853 9.229 1.00 92.38 87 LYS A N 1
ATOM 738 C CA . LYS A 1 87 ? -12.458 12.119 8.423 1.00 92.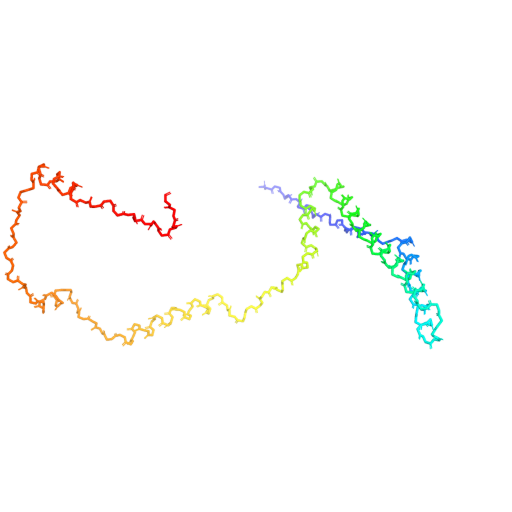38 87 LYS A CA 1
ATOM 739 C C . LYS A 1 87 ? -11.971 11.880 6.991 1.00 92.38 87 LYS A C 1
ATOM 741 O O . LYS A 1 87 ? -12.281 10.842 6.413 1.00 92.38 87 LYS A O 1
ATOM 746 N N . ALA A 1 88 ? -11.242 12.827 6.399 1.00 92.56 88 ALA A N 1
ATOM 747 C CA . ALA A 1 88 ? -10.648 12.654 5.073 1.00 92.56 88 ALA A CA 1
ATOM 748 C C . ALA A 1 88 ? -9.537 11.594 5.072 1.00 92.56 88 ALA A C 1
ATOM 750 O O . ALA A 1 88 ? -9.545 10.722 4.208 1.00 92.56 88 ALA A O 1
ATOM 751 N N . ALA A 1 89 ? -8.649 11.607 6.068 1.00 93.44 89 ALA A N 1
ATOM 752 C CA . ALA A 1 89 ? -7.608 10.597 6.233 1.00 93.44 89 ALA A CA 1
ATOM 753 C C . ALA A 1 89 ? -8.209 9.193 6.403 1.00 93.44 89 ALA A C 1
ATOM 755 O O . ALA A 1 89 ? -7.836 8.272 5.680 1.00 93.44 89 ALA A O 1
ATOM 756 N N . TRP A 1 90 ? -9.223 9.044 7.262 1.00 92.44 90 TRP A N 1
ATOM 757 C CA . TRP A 1 90 ? -9.939 7.775 7.426 1.00 92.44 90 TRP A CA 1
ATOM 758 C C . TRP A 1 90 ? -10.610 7.290 6.142 1.00 92.44 90 TRP A C 1
ATOM 760 O O . TRP A 1 90 ? -10.595 6.097 5.856 1.00 92.44 90 TRP A O 1
ATOM 770 N N . LYS A 1 91 ? -11.153 8.195 5.319 1.00 90.06 91 LYS A N 1
ATOM 771 C CA . LYS A 1 91 ? -11.683 7.821 3.998 1.00 90.06 91 LYS A CA 1
ATOM 772 C C . LYS A 1 91 ? -10.598 7.282 3.070 1.00 90.06 91 LYS A C 1
ATOM 774 O O . LYS A 1 91 ? -10.859 6.305 2.379 1.00 90.06 91 LYS A O 1
ATOM 779 N N . VAL A 1 92 ? -9.410 7.892 3.057 1.00 90.56 92 VAL A N 1
ATOM 780 C CA . VAL A 1 92 ? -8.267 7.400 2.267 1.00 90.56 92 VAL A CA 1
ATOM 781 C C . VAL A 1 92 ? -7.853 6.006 2.744 1.00 90.56 92 VAL A C 1
ATOM 783 O O . VAL A 1 92 ? -7.693 5.106 1.923 1.00 90.56 92 VAL A O 1
ATOM 786 N N . VAL A 1 93 ? -7.753 5.800 4.061 1.00 90.19 93 VAL A N 1
ATOM 787 C CA . VAL A 1 93 ? -7.428 4.494 4.657 1.00 90.19 93 VAL A CA 1
ATOM 788 C C . VAL A 1 93 ? -8.479 3.442 4.303 1.00 90.19 93 VAL A C 1
ATOM 790 O O . VAL A 1 93 ? -8.120 2.351 3.875 1.00 90.19 93 VAL A O 1
ATOM 793 N N . ASN A 1 94 ? -9.767 3.760 4.430 1.00 87.19 94 ASN A N 1
ATOM 794 C CA . ASN A 1 94 ? -10.849 2.823 4.115 1.00 87.19 94 ASN A CA 1
ATOM 795 C C . ASN A 1 94 ? -10.891 2.476 2.621 1.00 87.19 94 ASN A C 1
ATOM 797 O O . ASN A 1 94 ? -11.078 1.315 2.266 1.00 87.19 94 ASN A O 1
ATOM 801 N N . ALA A 1 95 ? -10.642 3.453 1.745 1.00 85.38 95 ALA A N 1
ATOM 802 C CA . ALA A 1 95 ? -10.529 3.210 0.310 1.00 85.38 95 ALA A CA 1
ATOM 803 C C . ALA A 1 95 ? -9.336 2.296 -0.027 1.00 85.38 95 ALA A C 1
ATOM 805 O O . ALA A 1 95 ? -9.473 1.400 -0.854 1.00 85.38 95 ALA A O 1
ATOM 806 N N . ALA A 1 96 ? -8.186 2.482 0.632 1.00 84.81 96 ALA A N 1
ATOM 807 C CA . ALA A 1 96 ? -6.998 1.648 0.434 1.00 84.81 96 ALA A CA 1
ATOM 808 C C . ALA A 1 96 ? -7.136 0.241 1.037 1.00 84.81 96 ALA A C 1
ATOM 810 O O . ALA A 1 96 ? -6.588 -0.712 0.492 1.00 84.81 96 ALA A O 1
ATOM 811 N N . ARG A 1 97 ? -7.883 0.109 2.141 1.00 81.50 97 ARG A N 1
ATOM 812 C CA . ARG A 1 97 ? -8.201 -1.176 2.779 1.00 81.50 97 ARG A CA 1
ATOM 813 C C . ARG A 1 97 ? -9.078 -2.060 1.888 1.00 81.50 97 ARG A C 1
ATOM 815 O O . ARG A 1 97 ? -9.132 -3.258 2.123 1.00 81.50 97 ARG A O 1
ATOM 822 N N . GLY A 1 98 ? -9.749 -1.481 0.887 1.00 68.25 98 GLY A N 1
ATOM 823 C CA . GLY A 1 98 ? -10.732 -2.193 0.083 1.00 68.25 98 GLY A CA 1
ATOM 824 C C . GLY A 1 98 ? -11.908 -2.590 0.964 1.00 68.25 98 GLY A C 1
ATOM 825 O O . GLY A 1 98 ? -12.115 -3.768 1.226 1.00 68.25 98 GLY A O 1
ATOM 826 N N . THR A 1 99 ? -12.655 -1.609 1.487 1.00 58.72 99 THR A N 1
ATOM 827 C CA . THR A 1 99 ? -13.896 -1.889 2.222 1.00 58.72 99 THR A CA 1
ATOM 828 C C . THR A 1 99 ? -14.973 -2.397 1.271 1.00 58.72 99 THR A C 1
ATOM 830 O O . THR A 1 99 ? -15.884 -1.676 0.873 1.00 58.72 99 THR A O 1
ATOM 833 N N . SER A 1 100 ? -14.843 -3.664 0.934 1.00 57.66 100 SER A N 1
ATOM 834 C CA . SER A 1 100 ? -15.936 -4.606 0.870 1.00 57.66 100 SER A CA 1
ATOM 835 C C . SER A 1 100 ? -15.413 -5.849 1.576 1.00 57.66 100 SER A C 1
ATOM 837 O O . SER A 1 100 ? -15.101 -6.850 0.937 1.00 57.66 100 SER A O 1
ATOM 839 N N . SER A 1 101 ? -15.317 -5.805 2.912 1.00 58.56 101 SER A N 1
ATOM 840 C CA . SER A 1 101 ? -15.746 -7.019 3.603 1.00 58.56 101 SER A CA 1
ATOM 841 C C . SER A 1 101 ? -17.152 -7.238 3.054 1.00 58.56 101 SER A C 1
ATOM 843 O O . SER A 1 101 ? -17.965 -6.314 3.201 1.00 58.56 101 SER A O 1
ATOM 845 N N . PRO A 1 102 ? -17.428 -8.323 2.305 1.00 61.31 102 PRO A N 1
ATOM 846 C CA . PRO A 1 102 ? -18.813 -8.639 2.019 1.00 61.31 102 PRO A CA 1
ATOM 847 C C . PRO A 1 102 ? -19.510 -8.562 3.373 1.00 61.31 102 PRO A C 1
ATOM 849 O O . PRO A 1 102 ? -18.961 -9.049 4.366 1.00 61.31 102 PRO A O 1
ATOM 852 N N . SER A 1 103 ? -20.637 -7.849 3.446 1.00 62.84 103 SER A N 1
ATOM 853 C CA . SER A 1 103 ? -21.567 -8.077 4.548 1.00 62.84 103 SER A CA 1
ATOM 854 C C . SER A 1 103 ? -21.666 -9.585 4.623 1.00 62.84 103 SER A C 1
ATOM 856 O O . SER A 1 103 ? -22.119 -10.172 3.641 1.00 62.84 103 SER A O 1
ATOM 858 N N . ALA A 1 104 ? -21.101 -10.199 5.661 1.00 63.69 104 ALA A N 1
ATOM 859 C CA . ALA A 1 104 ? -21.126 -11.636 5.777 1.00 63.69 104 ALA A CA 1
ATOM 860 C C . ALA A 1 104 ? -22.612 -11.972 5.848 1.00 63.69 104 ALA A C 1
ATOM 862 O O . ALA A 1 104 ? -23.285 -11.657 6.828 1.00 63.69 104 ALA A O 1
ATOM 863 N N . GLN A 1 105 ? -23.157 -12.433 4.724 1.00 67.62 105 GLN A N 1
ATOM 864 C CA . GLN A 1 105 ? -24.489 -12.988 4.689 1.00 67.62 105 GLN A CA 1
ATOM 865 C C . GLN A 1 105 ? -24.303 -14.325 5.373 1.00 67.62 105 GLN A C 1
ATOM 867 O O . GLN A 1 105 ? -23.797 -15.276 4.789 1.00 67.62 105 GLN A O 1
ATOM 872 N N . HIS A 1 106 ? -24.515 -14.305 6.680 1.00 72.94 106 HIS A N 1
ATOM 873 C CA . HIS A 1 106 ? -24.605 -15.516 7.452 1.00 72.94 106 HIS A CA 1
ATOM 874 C C . HIS A 1 106 ? -25.980 -16.102 7.157 1.00 72.94 106 HIS A C 1
ATOM 876 O O . HIS A 1 106 ? -26.981 -15.394 7.258 1.00 72.94 106 HIS A O 1
ATOM 882 N N . ASP A 1 107 ? -26.009 -17.378 6.787 1.00 85.12 107 ASP A N 1
ATOM 883 C CA . ASP A 1 107 ? -27.252 -18.115 6.537 1.00 85.12 107 ASP A CA 1
ATOM 884 C C . ASP A 1 107 ? -28.033 -18.400 7.830 1.00 85.12 107 ASP A C 1
ATOM 886 O O . ASP A 1 107 ? -29.144 -18.907 7.774 1.00 85.12 107 ASP A O 1
ATOM 890 N N . ILE A 1 108 ? -27.451 -18.076 8.989 1.00 85.94 108 ILE A N 1
ATOM 891 C CA . ILE A 1 108 ? -28.042 -18.281 10.309 1.00 85.94 108 ILE A CA 1
ATOM 892 C C . ILE A 1 108 ? -28.469 -16.923 10.853 1.00 85.94 108 ILE A C 1
ATOM 894 O O . ILE A 1 108 ? -27.641 -16.025 11.053 1.00 85.94 108 ILE A O 1
ATOM 898 N N . SER A 1 109 ? -29.765 -16.775 11.105 1.00 88.75 109 SER A N 1
ATOM 899 C CA . SER A 1 109 ? -30.297 -15.608 11.798 1.00 88.75 109 SER A CA 1
ATOM 900 C C . SER A 1 109 ? -29.883 -15.611 13.279 1.00 88.75 109 SER A C 1
ATOM 902 O O . SER A 1 109 ? -29.676 -16.673 13.872 1.00 88.75 109 SER A O 1
ATOM 904 N N . PRO A 1 110 ? -29.779 -14.437 13.927 1.00 86.50 110 PRO A N 1
ATOM 905 C CA . PRO A 1 110 ? -29.524 -14.367 15.366 1.00 86.50 110 PRO A CA 1
ATOM 906 C C . PRO A 1 110 ? -30.532 -15.175 16.191 1.00 86.50 110 PRO A C 1
ATOM 908 O O . PRO A 1 110 ? -30.163 -15.765 17.202 1.00 86.50 110 PRO A O 1
ATOM 911 N N . ASP A 1 111 ? -31.784 -15.226 15.737 1.00 91.56 111 ASP A N 1
ATOM 912 C CA . ASP A 1 111 ? -32.850 -15.962 16.410 1.00 91.56 111 ASP A CA 1
ATOM 913 C C . ASP A 1 111 ? -32.649 -17.476 16.285 1.00 91.56 111 ASP A C 1
ATOM 915 O O . ASP A 1 111 ? -32.730 -18.174 17.288 1.00 91.56 111 ASP A O 1
ATOM 919 N N . GLU A 1 112 ? -32.296 -17.991 15.102 1.00 90.88 112 GLU A N 1
ATOM 920 C CA . GLU A 1 112 ? -31.951 -19.413 14.925 1.00 90.88 112 GLU A CA 1
ATOM 921 C C . GLU A 1 112 ? -30.740 -19.819 15.765 1.00 90.88 112 GLU A C 1
ATOM 923 O O . GLU A 1 112 ? -30.751 -20.880 16.387 1.00 90.88 112 GLU A O 1
ATOM 928 N N . PHE A 1 113 ? -29.713 -18.967 15.826 1.00 92.12 113 PHE A N 1
ATOM 929 C CA . PHE A 1 113 ? -28.551 -19.212 16.676 1.00 92.12 113 PHE A CA 1
ATOM 930 C C . PHE A 1 113 ? -28.950 -19.282 18.153 1.00 92.12 113 PHE A C 1
ATOM 932 O O . PHE A 1 113 ? -28.569 -20.219 18.847 1.00 92.12 113 PHE A O 1
ATOM 939 N N . ASN A 1 114 ? -29.735 -18.318 18.636 1.00 94.25 114 ASN A N 1
ATOM 940 C CA . ASN A 1 114 ? -30.158 -18.282 20.033 1.00 94.25 114 ASN A CA 1
ATOM 941 C C . ASN A 1 114 ? -31.060 -19.469 20.386 1.00 94.25 114 ASN A C 1
ATOM 943 O O . ASN A 1 114 ? -30.842 -20.114 21.412 1.00 94.25 114 ASN A O 1
ATOM 947 N N . ASN A 1 115 ? -32.030 -19.780 19.525 1.00 94.88 115 ASN A N 1
ATOM 948 C CA . ASN A 1 115 ? -32.960 -20.884 19.738 1.00 94.88 115 ASN A CA 1
ATOM 949 C C . ASN A 1 115 ? -32.226 -22.224 19.779 1.00 94.88 115 ASN A C 1
ATOM 951 O O . ASN A 1 115 ? -32.497 -23.016 20.670 1.00 94.88 115 ASN A O 1
ATOM 955 N N . TYR A 1 116 ? -31.211 -22.434 18.932 1.00 94.94 116 TYR A N 1
ATOM 956 C CA . TYR A 1 116 ? -30.393 -23.649 18.978 1.00 94.94 116 TYR A CA 1
ATOM 957 C C . TYR A 1 116 ? -29.793 -23.915 20.368 1.00 94.94 116 TYR A C 1
ATOM 959 O O . TYR A 1 116 ? -29.836 -25.044 20.850 1.00 94.94 116 TYR A O 1
ATOM 967 N N . PHE A 1 117 ? -29.247 -22.893 21.037 1.00 93.81 117 PHE A N 1
ATOM 968 C CA . PHE A 1 117 ? -28.675 -23.079 22.376 1.00 93.81 117 PHE A CA 1
ATOM 969 C C . PHE A 1 117 ? -29.742 -23.305 23.443 1.00 93.81 117 PHE A C 1
ATOM 971 O O . PHE A 1 117 ? -29.517 -24.093 24.358 1.00 93.81 117 PHE A O 1
ATOM 978 N N . ILE A 1 118 ? -30.888 -22.633 23.334 1.00 93.94 118 ILE A N 1
ATOM 979 C CA . ILE A 1 118 ? -32.011 -22.837 24.255 1.00 93.94 118 ILE A CA 1
ATOM 980 C C . ILE A 1 118 ? -32.535 -24.272 24.123 1.00 93.94 118 ILE A C 1
ATOM 982 O O . ILE A 1 118 ? -32.648 -24.974 25.127 1.00 93.94 118 ILE A O 1
ATOM 986 N N . ASP A 1 119 ? -32.767 -24.723 22.893 1.00 93.81 119 ASP A N 1
ATOM 987 C CA . ASP A 1 119 ? -33.299 -26.049 22.587 1.00 93.81 119 ASP A CA 1
ATOM 988 C C . ASP A 1 119 ? -32.306 -27.154 22.969 1.00 93.81 119 ASP A C 1
ATOM 990 O O . ASP A 1 119 ? -32.697 -28.174 23.532 1.00 93.81 119 ASP A O 1
ATOM 994 N N . ALA A 1 120 ? -31.005 -26.939 22.744 1.00 92.94 120 ALA A N 1
ATOM 995 C CA . ALA A 1 120 ? -29.968 -27.873 23.175 1.00 92.94 120 ALA A CA 1
ATOM 996 C C . ALA A 1 120 ? -29.929 -28.028 24.704 1.00 92.94 120 ALA A C 1
ATOM 998 O O . ALA A 1 120 ? -29.770 -29.137 25.207 1.00 92.94 120 ALA A O 1
ATOM 999 N N . VAL A 1 121 ? -30.091 -26.933 25.456 1.00 91.19 121 VAL A N 1
ATOM 1000 C CA . VAL A 1 121 ? -30.143 -26.985 26.925 1.00 91.19 121 VAL A CA 1
ATOM 1001 C C . VAL A 1 121 ? -31.413 -27.682 27.408 1.00 91.19 121 VAL A C 1
ATOM 1003 O O . VAL A 1 121 ? -31.334 -28.471 28.347 1.00 91.19 121 VAL A O 1
ATOM 1006 N N . ALA A 1 122 ? -32.559 -27.431 26.771 1.00 89.50 122 ALA A N 1
ATOM 1007 C CA . ALA A 1 122 ? -33.809 -28.115 27.094 1.00 89.50 122 ALA A CA 1
ATOM 1008 C C . ALA A 1 122 ? -33.699 -29.632 26.858 1.00 89.50 122 ALA A C 1
ATOM 1010 O O . ALA A 1 122 ? -34.034 -30.412 27.742 1.00 89.50 122 ALA A O 1
ATOM 1011 N N . ALA A 1 123 ? -33.125 -30.050 25.726 1.00 90.44 123 ALA A N 1
ATOM 1012 C CA . ALA A 1 123 ? -32.907 -31.464 25.424 1.00 90.44 123 ALA A CA 1
ATOM 1013 C C . ALA A 1 123 ? -31.984 -32.154 26.447 1.00 90.44 123 ALA A C 1
ATOM 1015 O O . ALA A 1 123 ? -32.249 -33.279 26.857 1.00 90.44 123 ALA A O 1
ATOM 1016 N N . ILE A 1 124 ? -30.926 -31.470 26.899 1.00 89.19 124 ILE A N 1
ATOM 1017 C CA . ILE A 1 124 ? -30.040 -31.986 27.955 1.00 89.19 124 ILE A CA 1
ATOM 1018 C C . ILE A 1 124 ? -30.784 -32.100 29.290 1.00 89.19 124 ILE A C 1
ATOM 1020 O O . ILE A 1 124 ? -30.568 -33.062 30.020 1.00 89.19 124 ILE A O 1
ATOM 1024 N N . GLN A 1 125 ? -31.645 -31.136 29.631 1.00 86.12 125 GLN A N 1
ATOM 1025 C CA . GLN A 1 125 ? -32.459 -31.223 30.849 1.00 86.12 125 GLN A CA 1
ATOM 1026 C C . GLN A 1 125 ? -33.400 -32.427 30.818 1.00 86.12 125 GLN A C 1
ATOM 1028 O O . GLN A 1 125 ? -33.520 -33.103 31.833 1.00 86.12 125 GLN A O 1
ATOM 1033 N N . ASP A 1 126 ? -34.005 -32.719 29.667 1.00 84.19 126 ASP A N 1
ATOM 1034 C CA . ASP A 1 126 ? -34.903 -33.866 29.509 1.00 84.19 126 ASP A CA 1
ATOM 1035 C C . 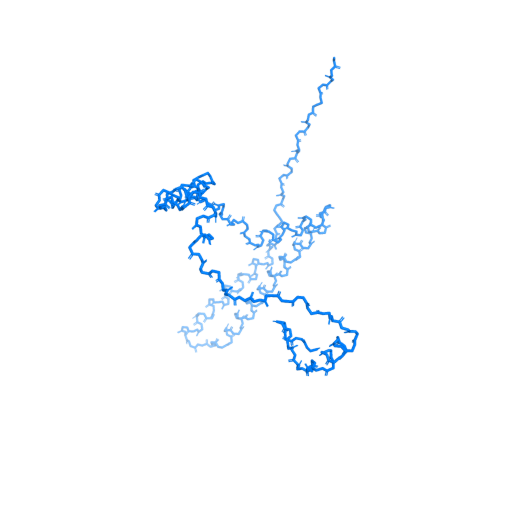ASP A 1 126 ? -34.166 -35.221 29.577 1.00 84.19 126 ASP A C 1
ATOM 1037 O O . ASP A 1 126 ? -34.756 -36.220 29.987 1.00 84.19 126 ASP A O 1
ATOM 1041 N N . GLU A 1 127 ? -32.879 -35.278 29.205 1.00 86.19 127 GLU A N 1
ATOM 1042 C CA . GLU A 1 127 ? -32.043 -36.487 29.334 1.00 86.19 127 GLU A CA 1
ATOM 1043 C C . GLU A 1 127 ? -31.526 -36.733 30.760 1.00 86.19 127 GLU A C 1
ATOM 1045 O O . GLU A 1 127 ? -31.157 -37.862 31.099 1.00 86.19 127 GLU A O 1
ATOM 1050 N N . ILE A 1 128 ? -31.475 -35.703 31.607 1.00 83.88 128 ILE A N 1
ATOM 1051 C CA . ILE A 1 128 ? -31.032 -35.846 32.993 1.00 83.88 128 ILE A CA 1
ATOM 1052 C C . ILE A 1 128 ? -32.213 -36.357 33.824 1.00 83.88 128 ILE A C 1
ATOM 1054 O O . ILE A 1 128 ? -33.182 -35.640 34.062 1.00 83.88 128 ILE A O 1
ATOM 1058 N N . GLU A 1 129 ? -32.119 -37.599 34.310 1.00 76.75 129 GLU A N 1
ATOM 1059 C CA . GLU A 1 129 ? -33.070 -38.124 35.295 1.00 76.75 129 GLU A CA 1
ATOM 1060 C C . GLU A 1 129 ? -33.167 -37.174 36.498 1.00 76.75 129 GLU A C 1
ATOM 1062 O O . GLU A 1 129 ? -32.151 -36.666 36.983 1.00 76.75 129 GLU A O 1
ATOM 1067 N N . SER A 1 130 ? -34.390 -36.941 36.987 1.00 68.75 130 SER A N 1
ATOM 1068 C CA . SER A 1 130 ? -34.643 -36.072 38.140 1.00 68.75 130 SER A CA 1
ATOM 1069 C C . SER A 1 130 ? -33.768 -36.499 39.319 1.00 68.75 130 SER A C 1
ATOM 1071 O O . SER A 1 130 ? -33.985 -37.545 39.932 1.00 68.75 130 SER A O 1
ATOM 1073 N N . SER A 1 131 ? -32.748 -35.696 39.618 1.00 68.38 131 SER A N 1
ATOM 1074 C CA . SER A 1 131 ? -31.884 -35.923 40.771 1.00 68.38 131 SER A CA 1
ATOM 1075 C C . SER A 1 131 ? -32.672 -35.638 42.049 1.00 68.38 131 SER A C 1
ATOM 1077 O O . SER A 1 131 ? -33.498 -34.730 42.071 1.00 68.38 131 SER A O 1
ATOM 1079 N N . VAL A 1 132 ? -32.362 -36.402 43.096 1.00 66.06 132 VAL A N 1
ATOM 1080 C CA . VAL A 1 132 ? -32.953 -36.401 44.443 1.00 66.06 132 VAL A CA 1
ATOM 1081 C C . VAL A 1 132 ? -33.584 -35.057 44.857 1.00 66.06 132 VAL A C 1
ATOM 1083 O O . VAL A 1 132 ? -32.899 -34.037 44.933 1.00 66.06 132 VAL A O 1
ATOM 1086 N N . ASP A 1 133 ? -34.889 -35.086 45.154 1.00 65.38 133 ASP A N 1
ATOM 1087 C CA . ASP A 1 133 ? -35.758 -33.912 45.372 1.00 65.38 133 ASP A CA 1
ATOM 1088 C C . ASP A 1 133 ? -35.348 -33.015 46.555 1.00 65.38 133 ASP A C 1
ATOM 1090 O O . ASP A 1 133 ? -35.746 -31.849 46.629 1.00 65.38 133 ASP A O 1
ATOM 1094 N N . ALA A 1 134 ? -34.556 -33.531 47.498 1.00 73.56 134 ALA A N 1
ATOM 1095 C CA . ALA A 1 134 ? -34.134 -32.794 48.679 1.00 73.56 134 ALA A CA 1
ATOM 1096 C C . ALA A 1 134 ? -32.621 -32.895 48.898 1.00 73.56 134 ALA A C 1
ATOM 1098 O O . ALA A 1 134 ? -32.043 -33.975 48.994 1.00 73.56 134 ALA A O 1
ATOM 1099 N N . SER A 1 135 ? -31.977 -31.746 49.112 1.00 66.56 135 SER A N 1
ATOM 1100 C CA . SER A 1 135 ? -30.563 -31.658 49.506 1.00 66.56 135 SER A CA 1
ATOM 1101 C C . SER A 1 135 ? -30.235 -32.443 50.787 1.00 66.56 135 SER A C 1
ATOM 1103 O O . SER A 1 135 ? -29.091 -32.848 50.988 1.00 66.56 135 SER A O 1
ATOM 1105 N N . LEU A 1 136 ? -31.239 -32.701 51.634 1.00 70.31 136 LEU A N 1
ATOM 1106 C CA . LEU A 1 136 ? -31.124 -33.543 52.826 1.00 70.31 136 LEU A CA 1
ATOM 1107 C C . LEU A 1 136 ? -30.854 -35.021 52.506 1.00 70.31 136 LEU A C 1
ATOM 1109 O O . LEU A 1 136 ? -30.159 -35.677 53.279 1.00 70.31 136 LEU A O 1
ATOM 1113 N N . ASP A 1 137 ? -31.339 -35.532 51.374 1.00 71.94 137 ASP A N 1
ATOM 1114 C CA . ASP A 1 137 ? -31.163 -36.937 50.987 1.00 71.94 137 ASP A CA 1
ATOM 1115 C C . ASP A 1 137 ? -29.734 -37.238 50.501 1.00 71.94 137 ASP A C 1
ATOM 1117 O O . ASP A 1 137 ? -29.256 -38.373 50.565 1.00 71.94 137 ASP A O 1
ATOM 1121 N N . LEU A 1 138 ? -29.007 -36.202 50.070 1.00 69.56 138 LEU A N 1
ATOM 1122 C CA . LEU A 1 138 ? -27.573 -36.285 49.783 1.00 69.56 138 LEU A CA 1
ATOM 1123 C C . LEU A 1 138 ? -26.734 -36.299 51.072 1.00 69.56 138 LEU A C 1
ATOM 1125 O O . LEU A 1 138 ? -25.678 -36.926 51.120 1.00 69.56 138 LEU A O 1
ATOM 1129 N N . LEU A 1 139 ? -27.207 -35.628 52.128 1.00 70.12 139 LEU A N 1
ATOM 1130 C CA . LEU A 1 139 ? -26.541 -35.564 53.434 1.00 70.12 139 LEU A CA 1
ATOM 1131 C C . LEU A 1 139 ? -26.800 -36.810 54.288 1.00 70.12 139 LEU A C 1
ATOM 1133 O O . LEU A 1 139 ? -25.923 -37.214 55.047 1.00 70.12 139 LEU A O 1
ATOM 1137 N N . SER A 1 140 ? -27.975 -37.429 54.161 1.00 71.56 140 SER A N 1
ATOM 1138 C CA . SER A 1 140 ? -28.364 -38.609 54.944 1.00 71.56 140 SER A CA 1
ATOM 1139 C C . SER A 1 140 ? -27.535 -39.856 54.615 1.00 71.56 140 SER A C 1
ATOM 1141 O O . SER A 1 140 ? -27.316 -40.691 55.490 1.00 71.56 140 SER A O 1
ATOM 1143 N N . ASN A 1 141 ? -27.017 -39.955 53.387 1.00 66.94 141 ASN A N 1
ATOM 1144 C CA . ASN A 1 141 ? -26.169 -41.061 52.936 1.00 66.94 141 ASN A CA 1
ATOM 1145 C C . ASN A 1 141 ? -24.670 -40.849 53.204 1.00 66.94 141 ASN A C 1
ATOM 1147 O O . ASN A 1 141 ? -23.862 -41.735 52.913 1.00 66.94 141 ASN A O 1
ATOM 1151 N N . HIS A 1 142 ? -24.273 -39.700 53.759 1.00 70.62 142 HIS A N 1
ATOM 1152 C CA . HIS A 1 142 ? -22.879 -39.460 54.104 1.00 70.62 142 HIS A CA 1
ATOM 1153 C C . HIS A 1 142 ? -22.571 -40.018 55.501 1.00 70.62 142 HIS A C 1
ATOM 1155 O O . HIS A 1 142 ? -23.169 -39.570 56.482 1.00 70.62 142 HIS A O 1
ATOM 1161 N N . PRO A 1 143 ? -21.618 -40.961 55.640 1.00 74.50 143 PRO A N 1
ATOM 1162 C CA . PRO A 1 143 ? -21.181 -41.403 56.953 1.00 74.50 143 PRO A CA 1
ATOM 1163 C C . PRO A 1 143 ? -20.571 -40.207 57.684 1.00 74.50 143 PRO A C 1
ATOM 1165 O O . PRO A 1 143 ? -19.550 -39.661 57.260 1.00 74.50 143 PRO A O 1
ATOM 1168 N N . LEU A 1 144 ? -21.218 -39.785 58.771 1.00 72.19 144 LEU A N 1
ATOM 1169 C CA . LEU A 1 144 ? -20.666 -38.777 59.664 1.00 72.19 144 LEU A CA 1
ATOM 1170 C C . LEU A 1 144 ? -19.381 -39.357 60.265 1.00 72.19 144 LEU A C 1
ATOM 1172 O O . LEU A 1 144 ? -19.438 -40.401 60.921 1.00 72.19 144 LEU A O 1
ATOM 1176 N N . PRO A 1 145 ? -18.216 -38.739 60.028 1.00 72.69 145 PRO A N 1
ATOM 1177 C CA . PRO A 1 145 ? -16.993 -39.222 60.630 1.00 72.69 145 PRO A CA 1
ATOM 1178 C C . PRO A 1 145 ? -17.076 -38.978 62.142 1.00 72.69 145 PRO A C 1
ATOM 1180 O O . PRO A 1 145 ? -17.494 -37.905 62.583 1.00 72.69 145 PRO A O 1
ATOM 1183 N N . ASP A 1 146 ? -16.682 -39.974 62.937 1.00 75.38 146 ASP A N 1
ATOM 1184 C CA . ASP A 1 146 ? -16.683 -39.911 64.404 1.00 75.38 146 ASP A CA 1
ATOM 1185 C C . ASP A 1 146 ? -15.498 -39.060 64.893 1.00 75.38 146 ASP A C 1
ATOM 1187 O O . ASP A 1 146 ? -14.513 -39.540 65.458 1.00 75.38 146 ASP A O 1
ATOM 1191 N N . VAL A 1 147 ? -15.524 -37.771 64.544 1.00 75.75 147 VAL A N 1
ATOM 1192 C CA . VAL A 1 147 ? -14.458 -36.820 64.855 1.00 75.75 147 VAL A CA 1
ATOM 1193 C C . VAL A 1 147 ? -14.947 -35.888 65.943 1.00 75.75 147 VAL A C 1
ATOM 1195 O O . VAL A 1 147 ? -15.831 -35.056 65.745 1.00 75.75 147 VAL A O 1
ATOM 1198 N N . ILE A 1 148 ? -14.309 -35.983 67.104 1.00 76.31 148 ILE A N 1
ATOM 1199 C CA . ILE A 1 148 ? -14.500 -35.023 68.184 1.00 76.31 148 ILE A CA 1
ATOM 1200 C C . ILE A 1 148 ? -13.808 -33.721 67.767 1.00 76.31 148 ILE A C 1
ATOM 1202 O O . ILE A 1 148 ? -12.611 -33.528 67.996 1.00 76.31 148 ILE A O 1
ATOM 1206 N N . TYR A 1 149 ? -14.559 -32.822 67.133 1.00 73.44 149 TYR A N 1
ATOM 1207 C CA . TYR A 1 149 ? -14.087 -31.479 66.823 1.00 73.44 149 TYR A CA 1
ATOM 1208 C C . TYR A 1 149 ? -13.951 -30.677 68.121 1.00 73.44 149 TYR A C 1
ATOM 1210 O O . TYR A 1 149 ? -14.920 -30.480 68.856 1.00 73.44 149 TYR A O 1
ATOM 1218 N N . LYS A 1 150 ? -12.736 -30.212 68.422 1.00 80.81 150 LYS A N 1
ATOM 1219 C CA . LYS A 1 150 ? -12.471 -29.343 69.572 1.00 80.81 150 LYS A CA 1
ATOM 1220 C C . LYS A 1 150 ? -11.905 -28.024 69.083 1.00 80.81 150 LYS A C 1
ATOM 1222 O O . LYS A 1 150 ? -10.854 -27.990 68.445 1.00 80.81 150 LYS A O 1
ATOM 1227 N N . TRP A 1 151 ? -12.576 -26.939 69.450 1.00 78.81 151 TRP A N 1
ATOM 1228 C CA . TRP A 1 151 ? -12.024 -25.600 69.317 1.00 78.81 151 TRP A CA 1
ATOM 1229 C C . TRP A 1 151 ? -10.764 -25.500 70.174 1.00 78.81 151 TRP A C 1
ATOM 1231 O O . TRP A 1 151 ? -10.809 -25.672 71.393 1.00 78.81 151 TRP A O 1
ATOM 1241 N N . LYS A 1 152 ? -9.624 -25.245 69.532 1.00 82.69 152 LYS A N 1
ATOM 1242 C CA . LYS A 1 152 ? -8.364 -24.990 70.224 1.00 82.69 152 LYS A CA 1
ATOM 1243 C C . LYS A 1 152 ? -8.137 -23.490 70.270 1.00 82.69 152 LYS A C 1
ATOM 1245 O O . LYS A 1 152 ? -8.179 -22.824 69.239 1.00 82.69 152 LYS A O 1
ATOM 1250 N N . LEU A 1 153 ? -7.877 -22.969 71.464 1.00 83.44 153 LEU A N 1
ATOM 1251 C CA . LEU A 1 153 ? -7.525 -21.568 71.626 1.00 83.44 153 LEU A CA 1
ATOM 1252 C C . LEU A 1 153 ? -6.167 -21.316 70.95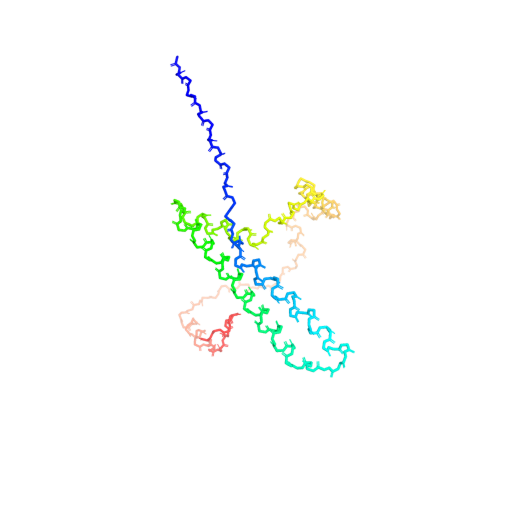3 1.00 83.44 153 LEU A C 1
ATOM 1254 O O . LEU A 1 153 ? -5.185 -22.013 71.227 1.00 83.44 153 LEU A O 1
ATOM 1258 N N . VAL A 1 154 ? -6.123 -20.346 70.044 1.00 84.56 154 VAL A N 1
ATOM 1259 C CA . VAL A 1 154 ? -4.902 -19.947 69.342 1.00 84.56 154 VAL A CA 1
ATOM 1260 C C . VAL A 1 154 ? -4.322 -18.733 70.066 1.00 84.56 154 VAL A C 1
ATOM 1262 O O . VAL A 1 154 ? -4.984 -17.705 70.161 1.00 84.56 154 VAL A O 1
ATOM 1265 N N . SER A 1 155 ? -3.106 -18.859 70.602 1.00 89.44 155 SER A N 1
ATOM 1266 C CA . SER A 1 155 ? -2.370 -17.743 71.209 1.00 89.44 155 SER A CA 1
ATOM 1267 C C . SER A 1 155 ? -1.568 -16.962 70.165 1.00 89.44 155 SER A C 1
ATOM 1269 O O . SER A 1 155 ? -1.269 -17.472 69.082 1.00 89.44 155 SER A O 1
ATOM 1271 N N . SER A 1 156 ? -1.163 -15.741 70.518 1.00 88.38 156 SER A N 1
ATOM 1272 C CA . SER A 1 156 ? -0.212 -14.920 69.755 1.00 88.38 156 SER A CA 1
ATOM 1273 C C . SER A 1 156 ? 1.065 -15.684 69.399 1.00 88.38 156 SER A C 1
ATOM 1275 O O . SER A 1 156 ? 1.509 -15.650 68.254 1.00 88.38 156 SER A O 1
ATOM 1277 N N . GLU A 1 157 ? 1.613 -16.445 70.344 1.00 88.88 157 GLU A N 1
ATOM 1278 C CA . GLU A 1 157 ? 2.798 -17.284 70.157 1.00 88.88 157 GLU A CA 1
ATOM 1279 C C . GLU A 1 157 ? 2.591 -18.355 69.083 1.00 88.88 157 GLU A C 1
ATOM 1281 O O . GLU A 1 157 ? 3.501 -18.599 68.292 1.00 88.88 157 GLU A O 1
ATOM 1286 N N . ASN A 1 158 ? 1.401 -18.964 68.999 1.00 85.50 158 ASN A N 1
ATOM 1287 C CA . ASN A 1 158 ? 1.096 -19.953 67.960 1.00 85.50 158 ASN A CA 1
ATOM 1288 C C . ASN A 1 158 ? 1.082 -19.309 66.568 1.00 85.50 158 ASN A C 1
ATOM 1290 O O . ASN A 1 158 ? 1.558 -19.910 65.607 1.00 85.50 158 ASN A O 1
ATOM 1294 N N . VAL A 1 159 ? 0.564 -18.083 66.467 1.00 88.25 159 VAL A N 1
ATOM 1295 C CA . VAL A 1 159 ? 0.542 -17.318 65.213 1.00 88.25 159 VAL A CA 1
ATOM 1296 C C . VAL A 1 159 ? 1.961 -16.928 64.799 1.00 88.25 159 VAL A C 1
ATOM 1298 O O . VAL A 1 159 ? 2.338 -17.133 63.649 1.00 88.25 159 VAL A O 1
ATOM 1301 N N . LEU A 1 160 ? 2.779 -16.432 65.732 1.00 88.69 160 LEU A N 1
ATOM 1302 C CA . LEU A 1 160 ? 4.172 -16.054 65.465 1.00 88.69 160 LEU A CA 1
ATOM 1303 C C . LEU A 1 160 ? 5.041 -17.261 65.093 1.00 88.69 160 LEU A C 1
ATOM 1305 O O . LEU A 1 160 ? 5.820 -17.190 64.147 1.00 88.69 160 LEU A O 1
ATOM 1309 N N . SER A 1 161 ? 4.876 -18.378 65.802 1.00 87.00 161 SER A N 1
ATOM 1310 C CA . SER A 1 161 ? 5.498 -19.668 65.486 1.00 87.00 161 SER A CA 1
ATOM 1311 C C . SER A 1 161 ? 5.179 -20.105 64.056 1.00 87.00 161 SER A C 1
ATOM 1313 O O . SER A 1 161 ? 6.087 -20.434 63.292 1.00 87.00 161 SER A O 1
ATOM 1315 N N . LEU A 1 162 ? 3.903 -20.024 63.663 1.00 86.50 162 LEU A N 1
ATOM 1316 C CA . LEU A 1 162 ? 3.469 -20.376 62.318 1.00 86.50 162 LEU A CA 1
ATOM 1317 C C . LEU A 1 162 ? 4.091 -19.446 61.274 1.00 86.50 162 LEU A C 1
ATOM 1319 O O . LEU A 1 162 ? 4.699 -19.938 60.330 1.00 86.50 162 LEU A O 1
ATOM 1323 N N . ILE A 1 163 ? 4.003 -18.127 61.464 1.00 84.94 163 ILE A N 1
ATOM 1324 C CA . ILE A 1 163 ? 4.582 -17.134 60.546 1.00 84.94 163 ILE A CA 1
ATOM 1325 C C . ILE A 1 163 ? 6.085 -17.368 60.364 1.00 84.94 163 ILE A C 1
ATOM 1327 O O . ILE A 1 163 ? 6.579 -17.345 59.240 1.00 84.94 163 ILE A O 1
ATOM 1331 N N . ASN A 1 164 ? 6.803 -17.659 61.449 1.00 84.31 164 ASN A N 1
ATOM 1332 C CA . ASN A 1 164 ? 8.235 -17.948 61.405 1.00 84.31 164 ASN A CA 1
ATOM 1333 C C . ASN A 1 164 ? 8.554 -19.307 60.760 1.00 84.31 164 ASN A C 1
ATOM 1335 O O . ASN A 1 164 ? 9.654 -19.495 60.246 1.00 84.31 164 ASN A O 1
ATOM 1339 N N . SER A 1 165 ? 7.609 -20.252 60.778 1.00 85.31 165 SER A N 1
ATOM 1340 C CA . SER A 1 165 ? 7.739 -21.558 60.119 1.00 85.31 165 SER A CA 1
ATOM 1341 C C . SER A 1 165 ? 7.446 -21.524 58.614 1.00 85.31 165 SER A C 1
ATOM 1343 O O . SER A 1 165 ? 7.812 -22.463 57.904 1.00 85.31 165 SER A O 1
ATOM 1345 N N . ILE A 1 166 ? 6.822 -20.450 58.108 1.00 84.81 166 ILE A N 1
ATOM 1346 C CA . ILE A 1 166 ? 6.584 -20.267 56.673 1.00 84.81 166 ILE A CA 1
ATOM 1347 C C . ILE A 1 166 ? 7.938 -20.057 55.989 1.00 84.81 166 ILE A C 1
ATOM 1349 O O . ILE A 1 166 ? 8.577 -19.010 56.113 1.00 84.81 166 ILE A O 1
ATOM 1353 N N . LYS A 1 167 ? 8.388 -21.071 55.244 1.00 77.38 167 LYS A N 1
ATOM 1354 C CA . LYS A 1 167 ? 9.569 -20.953 54.389 1.00 77.38 167 LYS A CA 1
ATOM 1355 C C . LYS A 1 167 ? 9.303 -19.918 53.301 1.00 77.38 167 LYS A C 1
ATOM 1357 O O . LYS A 1 167 ? 8.287 -19.971 52.613 1.00 77.38 167 LYS A O 1
ATOM 1362 N N . LYS A 1 168 ? 10.258 -19.010 53.102 1.00 71.50 168 LYS A N 1
ATOM 1363 C CA . LYS A 1 168 ? 10.305 -18.140 51.923 1.00 71.50 168 LYS A CA 1
ATOM 1364 C C . LYS A 1 168 ? 10.774 -18.960 50.727 1.00 71.50 168 LYS A C 1
ATOM 1366 O O . LYS A 1 168 ? 11.940 -18.900 50.348 1.00 71.50 168 LYS A O 1
ATOM 1371 N N . GLU A 1 169 ? 9.892 -19.777 50.177 1.00 69.50 169 GLU A N 1
ATOM 1372 C CA . GLU A 1 169 ? 10.127 -20.340 48.853 1.00 69.50 169 GLU A CA 1
ATOM 1373 C C . GLU A 1 169 ? 9.852 -19.252 47.809 1.00 69.50 169 GLU A C 1
ATOM 1375 O O . GLU A 1 169 ? 8.945 -18.433 47.976 1.00 69.50 169 GLU A O 1
ATOM 1380 N N . GLN A 1 170 ? 10.681 -19.189 46.762 1.00 65.06 170 GLN A N 1
ATOM 1381 C CA . GLN A 1 170 ? 10.462 -18.290 45.629 1.00 65.06 170 GLN A CA 1
ATOM 1382 C C . GLN A 1 170 ? 9.225 -18.772 44.867 1.00 65.06 170 GLN A C 1
ATOM 1384 O O . GLN A 1 170 ? 9.322 -19.570 43.937 1.00 65.06 170 GLN A O 1
ATOM 1389 N N . CYS A 1 171 ? 8.051 -18.318 45.299 1.00 65.06 171 CYS A N 1
ATOM 1390 C CA . CYS A 1 171 ? 6.822 -18.513 44.555 1.00 65.06 171 CYS A CA 1
ATOM 1391 C C . CYS A 1 171 ? 6.860 -17.554 43.363 1.00 65.06 171 CYS A C 1
ATOM 1393 O O . CYS A 1 171 ? 6.719 -16.343 43.529 1.00 65.06 171 CYS A O 1
ATOM 1395 N N . LYS A 1 172 ? 7.127 -18.095 42.174 1.00 64.88 172 LYS A N 1
ATOM 1396 C CA . LYS A 1 172 ? 6.937 -17.369 40.921 1.00 64.88 172 LYS A CA 1
ATOM 1397 C C . LYS A 1 172 ? 5.440 -17.159 40.740 1.00 64.88 172 LYS A C 1
ATOM 1399 O O . LYS A 1 172 ? 4.680 -18.127 40.765 1.00 64.88 172 LYS A O 1
ATOM 1404 N N . ASP A 1 173 ? 5.024 -15.907 40.590 1.00 70.88 173 ASP A N 1
ATOM 1405 C CA . ASP A 1 173 ? 3.651 -15.604 40.192 1.00 70.88 173 ASP A CA 1
ATOM 1406 C C . ASP A 1 173 ? 3.368 -16.221 38.807 1.00 70.88 173 ASP A C 1
ATOM 1408 O O . ASP A 1 173 ? 4.293 -16.510 38.045 1.00 70.88 173 ASP A O 1
ATOM 1412 N N . ILE A 1 174 ? 2.097 -16.398 38.442 1.00 73.94 174 ILE A N 1
ATOM 1413 C CA . ILE A 1 174 ? 1.667 -16.960 37.147 1.00 73.94 174 ILE A CA 1
ATOM 1414 C C . ILE A 1 174 ? 2.185 -16.165 35.932 1.00 73.94 174 ILE A C 1
ATOM 1416 O O . ILE A 1 174 ? 2.090 -16.633 34.799 1.00 73.94 174 ILE A O 1
ATOM 1420 N N . TYR A 1 175 ? 2.730 -14.969 36.171 1.00 81.12 175 TYR A N 1
ATOM 1421 C CA . TYR A 1 175 ? 3.349 -14.087 35.183 1.00 81.12 175 TYR A CA 1
ATOM 1422 C C . TYR A 1 175 ? 4.886 -14.117 35.190 1.00 81.12 175 TYR A C 1
ATOM 1424 O O . TYR A 1 175 ? 5.504 -13.377 34.430 1.00 81.12 175 TYR A O 1
ATOM 1432 N N . ASP A 1 176 ? 5.504 -14.970 36.013 1.00 67.44 176 ASP A N 1
ATOM 1433 C CA . ASP A 1 176 ? 6.953 -15.206 36.050 1.00 67.44 176 ASP A CA 1
ATOM 1434 C C . ASP A 1 176 ? 7.790 -13.947 36.383 1.00 67.44 176 ASP A C 1
ATOM 1436 O O . ASP A 1 176 ? 8.940 -13.803 35.962 1.00 67.44 176 ASP A O 1
ATOM 1440 N N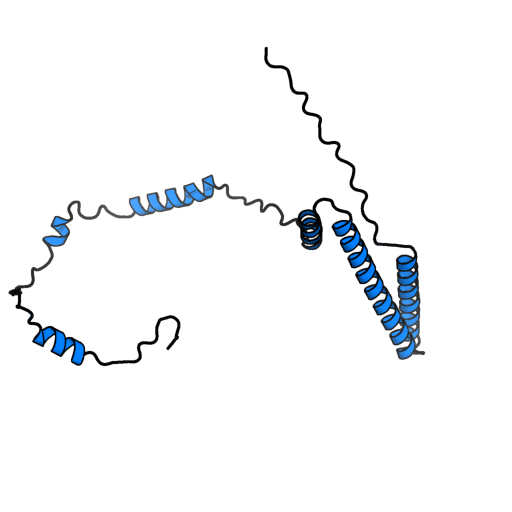 . ILE A 1 177 ? 7.210 -13.018 37.153 1.00 64.69 177 ILE A N 1
ATOM 1441 C CA . ILE A 1 177 ? 7.865 -11.785 37.611 1.00 64.69 177 ILE A CA 1
ATOM 1442 C C . ILE A 1 177 ? 8.345 -11.995 39.052 1.00 64.69 177 ILE A C 1
ATOM 1444 O O . ILE A 1 177 ? 7.545 -12.348 39.920 1.00 64.69 177 ILE A O 1
ATOM 1448 N N . SER A 1 178 ? 9.647 -11.796 39.281 1.00 57.25 178 SER A N 1
ATOM 1449 C CA . SER A 1 178 ? 10.278 -11.782 40.612 1.00 57.25 178 SER A CA 1
ATOM 1450 C C . SER A 1 178 ? 10.216 -10.407 41.265 1.00 57.25 178 SER A C 1
ATOM 1452 O O . SER A 1 178 ? 10.407 -9.409 40.531 1.00 57.25 178 SER A O 1
#